Protein AF-A0A964UI53-F1 (afdb_monomer)

Structure (mmCIF, N/CA/C/O backbone):
data_AF-A0A964UI53-F1
#
_entry.id   AF-A0A964UI53-F1
#
loop_
_atom_site.group_PDB
_atom_site.id
_atom_site.type_symbol
_atom_site.label_atom_id
_atom_site.label_alt_id
_atom_site.label_comp_id
_atom_site.label_asym_id
_atom_site.label_entity_id
_atom_site.label_seq_id
_atom_site.pdbx_PDB_ins_code
_atom_site.Cartn_x
_atom_site.Cartn_y
_atom_site.Cartn_z
_atom_site.occupancy
_atom_site.B_iso_or_equiv
_atom_site.auth_seq_id
_atom_site.auth_comp_id
_atom_site.auth_asym_id
_atom_site.auth_atom_id
_atom_site.pdbx_PDB_model_num
ATOM 1 N N . MET A 1 1 ? 28.866 -54.232 -58.443 1.00 42.12 1 MET A N 1
ATOM 2 C CA . MET A 1 1 ? 29.766 -53.860 -57.328 1.00 42.12 1 MET A CA 1
ATOM 3 C C . MET A 1 1 ? 30.159 -52.407 -57.512 1.00 42.12 1 MET A C 1
ATOM 5 O O . MET A 1 1 ? 30.417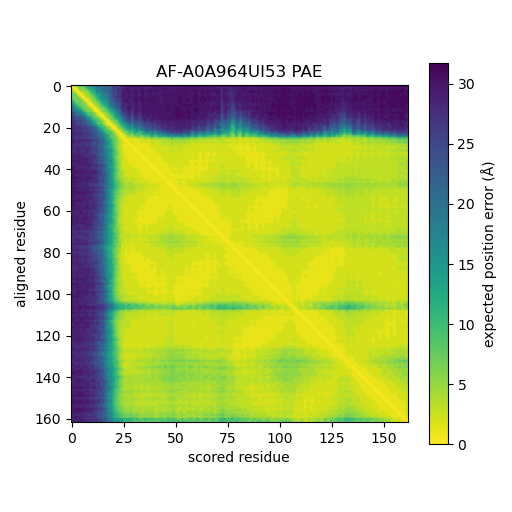 -52.044 -58.653 1.00 42.12 1 MET A O 1
ATOM 9 N N . THR A 1 2 ? 30.200 -51.656 -56.396 1.00 39.59 2 THR A N 1
ATOM 10 C CA . THR A 1 2 ? 30.636 -50.242 -56.247 1.00 39.59 2 THR A CA 1
ATOM 11 C C . THR A 1 2 ? 29.630 -49.225 -56.862 1.00 39.59 2 THR A C 1
ATOM 13 O O . THR A 1 2 ? 29.234 -49.399 -58.001 1.00 39.59 2 THR A O 1
ATOM 16 N N . ILE A 1 3 ? 29.048 -48.209 -56.190 1.00 43.75 3 ILE A N 1
ATOM 17 C CA . ILE A 1 3 ? 29.625 -47.111 -55.385 1.00 43.75 3 ILE A CA 1
ATOM 18 C C . ILE A 1 3 ? 28.505 -46.293 -54.667 1.00 43.75 3 ILE A C 1
ATOM 20 O O . ILE A 1 3 ? 27.478 -45.989 -55.259 1.00 43.75 3 ILE A O 1
ATOM 24 N N . PHE A 1 4 ? 28.797 -45.910 -53.415 1.00 37.06 4 PHE A N 1
ATOM 25 C CA . PHE A 1 4 ? 28.490 -44.664 -52.673 1.00 37.06 4 PHE A CA 1
ATOM 26 C C . PHE A 1 4 ? 27.110 -44.299 -52.078 1.00 37.06 4 PHE A C 1
ATOM 28 O O . PHE A 1 4 ? 26.151 -43.925 -52.742 1.00 37.06 4 PHE A O 1
ATOM 35 N N . ARG A 1 5 ? 27.157 -44.206 -50.737 1.00 46.94 5 ARG A N 1
ATOM 36 C CA . ARG A 1 5 ? 26.395 -43.317 -49.847 1.00 46.94 5 ARG A CA 1
ATOM 37 C C . ARG A 1 5 ? 26.517 -41.841 -50.257 1.00 46.94 5 ARG A C 1
ATOM 39 O O . ARG A 1 5 ? 27.638 -41.365 -50.399 1.00 46.94 5 ARG A O 1
ATOM 46 N N . VAL A 1 6 ? 25.409 -41.099 -50.202 1.00 42.56 6 VAL A N 1
ATOM 47 C CA . VAL A 1 6 ? 25.387 -39.715 -49.690 1.00 42.56 6 VAL A CA 1
ATOM 48 C C . VAL A 1 6 ? 24.134 -39.552 -48.825 1.00 42.56 6 VAL A C 1
ATOM 50 O O . VAL A 1 6 ? 23.021 -39.419 -49.323 1.00 42.56 6 VAL A O 1
ATOM 53 N N . LEU A 1 7 ? 24.331 -39.607 -47.506 1.00 45.19 7 LEU A N 1
ATOM 54 C CA . LEU A 1 7 ? 23.399 -39.070 -46.516 1.00 45.19 7 LEU A CA 1
ATOM 55 C C . LEU A 1 7 ? 23.511 -37.542 -46.578 1.00 45.19 7 LEU A C 1
ATOM 57 O O . LEU A 1 7 ? 24.527 -36.988 -46.165 1.00 45.19 7 LEU A O 1
ATOM 61 N N . LEU A 1 8 ? 22.482 -36.867 -47.084 1.00 41.59 8 LEU A N 1
ATOM 62 C CA . LEU A 1 8 ? 22.329 -35.420 -46.945 1.00 41.59 8 LEU A CA 1
ATOM 63 C C . LEU A 1 8 ? 21.514 -35.145 -45.678 1.00 41.59 8 LEU A C 1
ATOM 65 O O . LEU A 1 8 ? 20.286 -35.168 -45.674 1.00 41.59 8 LEU A O 1
ATOM 69 N N . LEU A 1 9 ? 22.242 -34.925 -44.582 1.00 45.53 9 LEU A N 1
ATOM 70 C CA . LEU A 1 9 ? 21.750 -34.250 -43.386 1.00 45.53 9 LEU A CA 1
ATOM 71 C C . LEU A 1 9 ? 21.381 -32.815 -43.776 1.00 45.53 9 LEU A C 1
ATOM 73 O O . LEU A 1 9 ? 22.253 -31.961 -43.922 1.00 45.53 9 LEU A O 1
ATOM 77 N N . VAL A 1 10 ? 20.089 -32.545 -43.948 1.00 47.28 10 VAL A N 1
ATOM 78 C CA . VAL A 1 10 ? 19.591 -31.169 -43.982 1.00 47.28 10 VAL A CA 1
ATOM 79 C C . VAL A 1 10 ? 19.568 -30.675 -42.540 1.00 47.28 10 VAL A C 1
ATOM 81 O O . VAL A 1 10 ? 18.640 -30.951 -41.781 1.00 47.28 10 VAL A O 1
ATOM 84 N N . ALA A 1 11 ? 20.627 -29.970 -42.148 1.00 48.34 11 ALA A N 1
ATOM 85 C CA . ALA A 1 11 ? 20.612 -29.117 -40.973 1.00 48.34 11 ALA A CA 1
ATOM 86 C C . ALA A 1 11 ? 19.642 -27.962 -41.255 1.00 48.34 11 ALA A C 1
ATOM 88 O O . ALA A 1 11 ? 19.997 -26.978 -41.903 1.00 48.34 11 ALA A O 1
ATOM 89 N N . ALA A 1 12 ? 18.391 -28.108 -40.819 1.00 53.09 12 ALA A N 1
ATOM 90 C CA . ALA A 1 12 ? 17.477 -26.981 -40.750 1.00 53.09 12 ALA A CA 1
ATOM 91 C C . ALA A 1 12 ? 18.049 -25.984 -39.729 1.00 53.09 12 ALA A C 1
ATOM 93 O O . ALA A 1 12 ? 18.328 -26.383 -38.592 1.00 53.09 12 ALA A O 1
ATOM 94 N N . PRO A 1 13 ? 18.260 -24.708 -40.093 1.00 46.75 13 PRO A N 1
ATOM 95 C CA . PRO A 1 13 ? 18.667 -23.720 -39.119 1.00 46.75 13 PRO A CA 1
ATOM 96 C C . PRO A 1 13 ? 17.509 -23.553 -38.136 1.00 46.75 13 PRO A C 1
ATOM 98 O O . PRO A 1 13 ? 16.426 -23.093 -38.498 1.00 46.75 1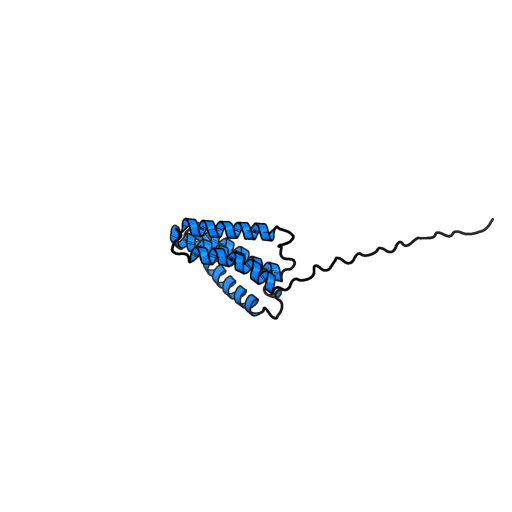3 PRO A O 1
ATOM 101 N N . LEU A 1 14 ? 17.744 -23.954 -36.886 1.00 46.09 14 LEU A N 1
ATOM 102 C CA . LEU A 1 14 ? 16.986 -23.482 -35.738 1.00 46.09 14 LEU A CA 1
ATOM 103 C C . LEU A 1 14 ? 17.102 -21.959 -35.750 1.00 46.09 14 LEU A C 1
ATOM 105 O O . LEU A 1 14 ? 18.073 -21.390 -35.252 1.00 46.09 14 LEU A O 1
ATOM 109 N N . ALA A 1 15 ? 16.122 -21.302 -36.364 1.00 47.12 15 ALA A N 1
ATOM 110 C CA . ALA A 1 15 ? 15.842 -19.906 -36.122 1.00 47.12 15 ALA A CA 1
ATOM 111 C C . ALA A 1 15 ? 15.463 -19.800 -34.640 1.00 47.12 15 ALA A C 1
ATOM 113 O O . ALA A 1 15 ? 14.299 -19.921 -34.255 1.00 47.12 15 ALA A O 1
ATOM 114 N N . LEU A 1 16 ? 16.487 -19.644 -33.798 1.00 46.44 16 LEU A N 1
ATOM 115 C CA . LEU A 1 16 ? 16.388 -19.085 -32.462 1.00 46.44 16 LEU A CA 1
ATOM 116 C C . LEU A 1 16 ? 15.762 -17.706 -32.639 1.00 46.44 16 LEU A C 1
ATOM 118 O O . LEU A 1 16 ? 16.446 -16.707 -32.846 1.00 46.44 16 LEU A O 1
ATOM 122 N N . SER A 1 17 ? 14.433 -17.691 -32.630 1.00 46.56 17 SER A N 1
ATOM 123 C CA . SER A 1 17 ? 13.638 -16.491 -32.453 1.00 46.56 17 SER A CA 1
ATOM 124 C C . SER A 1 17 ? 14.105 -15.925 -31.123 1.00 46.56 17 SER A C 1
ATOM 126 O O . SER A 1 17 ? 13.803 -16.489 -30.070 1.00 46.56 17 SER A O 1
ATOM 128 N N . GLN A 1 18 ? 14.957 -14.901 -31.173 1.00 45.34 18 GLN A N 1
ATOM 129 C CA . GLN A 1 18 ? 15.388 -14.198 -29.977 1.00 45.34 18 GLN A CA 1
ATOM 130 C C . GLN A 1 18 ? 14.117 -13.828 -29.208 1.00 45.34 18 GLN A C 1
ATOM 132 O O . GLN A 1 18 ? 13.178 -13.324 -29.837 1.00 45.34 18 GLN A O 1
ATOM 137 N N . PRO A 1 19 ? 14.029 -14.106 -27.894 1.00 46.59 19 PRO A N 1
ATOM 138 C CA . PRO A 1 19 ? 12.923 -13.582 -27.118 1.00 46.59 19 PRO A CA 1
ATOM 139 C C . PRO A 1 19 ? 12.929 -12.078 -27.364 1.00 46.59 19 PRO A C 1
ATOM 141 O O . PRO A 1 19 ? 13.961 -11.437 -27.159 1.00 46.59 19 PRO A O 1
ATOM 144 N N . ALA A 1 20 ? 11.819 -11.549 -27.890 1.00 43.88 20 ALA A N 1
ATOM 145 C CA . ALA A 1 20 ? 11.609 -10.116 -27.978 1.00 43.88 20 ALA A CA 1
ATOM 146 C C . ALA A 1 20 ? 11.958 -9.580 -26.594 1.00 43.88 20 ALA A C 1
ATOM 148 O O . ALA A 1 20 ? 11.281 -9.926 -25.621 1.00 43.88 20 ALA A O 1
ATOM 149 N N . SER A 1 21 ? 13.085 -8.873 -26.475 1.00 48.88 21 SER A N 1
ATOM 150 C CA . SER A 1 21 ? 13.466 -8.310 -25.192 1.00 48.88 21 SER A CA 1
ATOM 151 C C . SER A 1 21 ? 12.278 -7.453 -24.794 1.00 48.88 21 SER A C 1
ATOM 153 O O . SER A 1 21 ? 11.837 -6.600 -25.567 1.00 48.88 21 SER A O 1
ATOM 155 N N . ALA A 1 22 ? 11.650 -7.786 -23.666 1.00 55.72 22 ALA A N 1
ATOM 156 C CA . ALA A 1 22 ? 10.548 -7.000 -23.154 1.00 55.72 22 ALA A CA 1
ATOM 157 C C . ALA A 1 22 ? 11.100 -5.584 -23.017 1.00 55.72 22 ALA A C 1
ATOM 159 O O . ALA A 1 22 ? 11.940 -5.338 -22.154 1.00 55.72 22 ALA A O 1
ATOM 160 N N . GLN A 1 23 ? 10.727 -4.703 -23.947 1.00 55.53 23 GLN A N 1
ATOM 161 C CA . GLN A 1 23 ? 11.297 -3.372 -24.017 1.00 55.53 23 GLN A CA 1
ATOM 162 C C . GLN A 1 23 ? 11.029 -2.719 -22.666 1.00 55.53 23 GLN A C 1
ATOM 164 O O . GLN A 1 23 ? 9.866 -2.580 -22.257 1.00 55.53 23 GLN A O 1
ATOM 169 N N . GLU A 1 24 ? 12.111 -2.419 -21.944 1.00 62.81 24 GLU A N 1
ATOM 170 C CA . GLU A 1 24 ? 12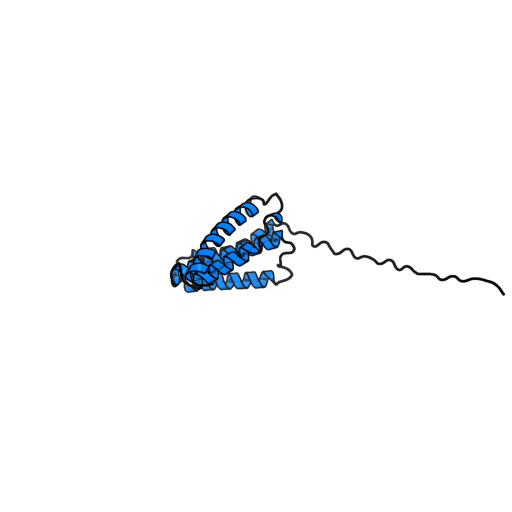.027 -1.767 -20.648 1.00 62.81 24 GLU A CA 1
ATOM 171 C C . GLU A 1 24 ? 11.267 -0.461 -20.848 1.00 62.81 24 GLU A C 1
ATOM 173 O O . GLU A 1 24 ? 11.635 0.372 -21.683 1.00 62.81 24 GLU A O 1
ATOM 178 N N . ARG A 1 25 ? 10.151 -0.303 -20.130 1.00 76.69 25 ARG A N 1
ATOM 179 C CA . ARG A 1 25 ? 9.433 0.967 -20.1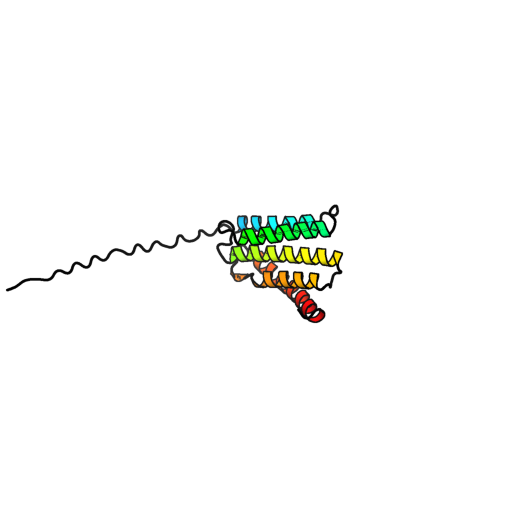47 1.00 76.69 25 ARG A CA 1
ATOM 180 C C . ARG A 1 25 ? 10.240 1.963 -19.340 1.00 76.69 25 ARG A C 1
ATOM 182 O O . ARG A 1 25 ? 10.886 1.609 -18.351 1.00 76.69 25 ARG A O 1
ATOM 189 N N . ASP A 1 26 ? 10.151 3.229 -19.727 1.00 86.31 26 ASP A N 1
ATOM 190 C CA . ASP A 1 26 ? 10.620 4.276 -18.838 1.00 86.31 26 ASP A CA 1
ATOM 191 C C . ASP A 1 26 ? 9.879 4.169 -17.496 1.00 86.31 26 ASP A C 1
ATOM 193 O O . ASP A 1 26 ? 8.655 4.006 -17.440 1.00 86.31 26 ASP A O 1
ATOM 197 N N . LEU A 1 27 ? 10.633 4.240 -16.399 1.00 89.62 27 LEU A N 1
A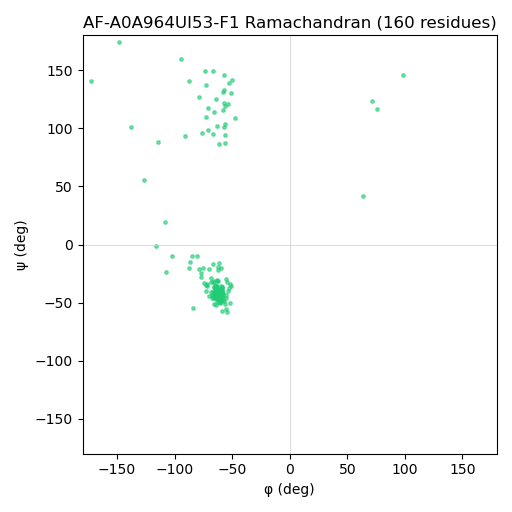TOM 198 C CA . LEU A 1 27 ? 10.071 4.066 -15.064 1.00 89.62 27 LEU A CA 1
ATOM 199 C C . LEU A 1 27 ? 9.190 5.266 -14.677 1.00 89.62 27 LEU A C 1
ATOM 201 O O . LEU A 1 27 ? 8.318 5.119 -13.828 1.00 89.62 27 LEU A O 1
ATOM 205 N N . GLY A 1 28 ? 9.361 6.434 -15.312 1.00 91.75 28 GLY A N 1
ATOM 206 C CA . GLY A 1 28 ? 8.546 7.632 -15.084 1.00 91.75 28 GLY A CA 1
ATOM 207 C C . GLY A 1 28 ? 7.038 7.386 -15.256 1.00 91.75 28 GLY A C 1
ATOM 208 O O . GLY A 1 28 ? 6.287 7.570 -14.295 1.00 91.75 28 GLY A O 1
ATOM 209 N N . PRO A 1 29 ? 6.566 6.921 -16.427 1.00 93.56 29 PRO A N 1
ATOM 210 C CA . PRO A 1 29 ? 5.176 6.510 -16.633 1.00 93.56 29 PRO A CA 1
ATOM 211 C C . PRO A 1 29 ? 4.665 5.470 -15.626 1.00 93.56 29 PRO A C 1
ATOM 213 O O . PRO A 1 29 ? 3.538 5.590 -15.145 1.00 93.56 29 PRO A O 1
ATOM 216 N N . VAL A 1 30 ? 5.493 4.485 -15.264 1.00 93.75 30 VAL A N 1
ATOM 217 C CA . VAL A 1 30 ? 5.131 3.438 -14.292 1.00 93.75 30 VAL A CA 1
ATOM 218 C C . VAL A 1 30 ? 4.953 4.027 -12.890 1.00 93.75 30 VAL A C 1
ATOM 220 O O . VAL A 1 30 ? 3.957 3.751 -12.219 1.00 93.75 30 VAL A O 1
ATOM 223 N N . ILE A 1 31 ? 5.873 4.899 -12.466 1.00 94.44 31 ILE A N 1
ATOM 224 C CA . ILE A 1 31 ? 5.774 5.673 -11.222 1.00 94.44 31 ILE A CA 1
ATOM 225 C C . ILE A 1 31 ? 4.493 6.494 -11.219 1.00 94.44 31 ILE A C 1
ATOM 227 O O . ILE A 1 31 ? 3.750 6.440 -10.239 1.00 94.44 31 ILE A O 1
ATOM 231 N N . ASN A 1 32 ? 4.207 7.217 -12.300 1.00 95.88 32 ASN A N 1
ATOM 232 C CA . ASN A 1 32 ? 3.018 8.055 -12.396 1.00 95.88 32 ASN A CA 1
ATOM 233 C C . ASN A 1 32 ? 1.731 7.236 -12.285 1.00 95.88 32 ASN A C 1
ATOM 235 O O . ASN A 1 32 ? 0.841 7.622 -11.531 1.00 95.88 32 ASN A O 1
ATOM 239 N N . PHE A 1 33 ? 1.634 6.104 -12.983 1.00 96.00 33 PHE A N 1
ATOM 240 C CA . PHE A 1 33 ? 0.452 5.244 -12.938 1.00 96.00 33 PHE A CA 1
ATOM 241 C C . PHE A 1 33 ? 0.155 4.751 -11.515 1.00 96.00 33 PHE A C 1
ATOM 243 O O . PHE A 1 33 ? -0.911 5.038 -10.969 1.00 96.00 33 PHE A O 1
ATOM 250 N N . TRP A 1 34 ? 1.116 4.081 -10.872 1.00 97.00 34 TRP A N 1
ATOM 251 C CA . TRP A 1 34 ? 0.903 3.523 -9.533 1.00 97.00 34 TRP A CA 1
ATOM 252 C C . TRP A 1 34 ? 0.761 4.599 -8.454 1.00 97.00 34 TRP A C 1
ATOM 254 O O . TRP A 1 34 ? 0.027 4.410 -7.486 1.00 97.00 34 TRP A O 1
ATOM 264 N N . THR A 1 35 ? 1.448 5.736 -8.609 1.00 96.12 35 THR A N 1
ATOM 265 C CA . THR A 1 35 ? 1.315 6.860 -7.672 1.00 96.12 35 THR A CA 1
ATOM 266 C C . THR A 1 35 ? -0.073 7.477 -7.762 1.00 96.12 35 THR A C 1
ATOM 268 O O . THR A 1 35 ? -0.673 7.695 -6.719 1.00 96.12 35 THR A O 1
ATOM 271 N N . LYS A 1 36 ? -0.621 7.691 -8.967 1.00 97.12 36 LYS A N 1
ATOM 272 C CA . LYS A 1 36 ? -1.987 8.214 -9.130 1.00 97.12 36 LYS A CA 1
ATOM 273 C C . LYS A 1 36 ? -3.026 7.329 -8.447 1.00 97.12 36 LYS A C 1
ATOM 275 O O . LYS A 1 36 ? -3.897 7.853 -7.770 1.00 97.12 36 LYS A O 1
ATOM 280 N N . LEU A 1 37 ? -2.904 6.005 -8.564 1.00 97.06 37 LEU A N 1
ATOM 281 C CA . LEU A 1 37 ? -3.807 5.089 -7.861 1.00 97.06 37 LEU A CA 1
ATOM 282 C C . LEU A 1 37 ? -3.711 5.244 -6.339 1.00 97.06 37 LEU A C 1
ATOM 284 O O . LEU A 1 37 ? -4.734 5.393 -5.683 1.00 97.06 37 LEU A O 1
ATOM 288 N N . ALA A 1 38 ? -2.501 5.269 -5.774 1.00 96.88 38 ALA A N 1
ATOM 289 C CA . ALA A 1 38 ? -2.332 5.467 -4.333 1.00 96.88 38 ALA A CA 1
ATOM 290 C C . ALA A 1 38 ? -2.828 6.845 -3.857 1.00 96.88 38 ALA A C 1
ATOM 292 O O . ALA A 1 38 ? -3.392 6.937 -2.768 1.00 96.88 38 ALA A O 1
ATOM 293 N N . VAL A 1 39 ? -2.656 7.891 -4.674 1.00 97.38 39 VAL A N 1
ATOM 294 C CA . VAL A 1 39 ? -3.133 9.252 -4.384 1.00 97.38 39 VAL A CA 1
ATOM 295 C C . VAL A 1 39 ? -4.647 9.294 -4.205 1.00 97.38 39 VAL A C 1
ATOM 297 O O . VAL A 1 39 ? -5.089 9.963 -3.287 1.00 97.38 39 VAL A O 1
ATOM 300 N N . LEU A 1 40 ? -5.432 8.503 -4.943 1.00 97.75 40 LEU A N 1
ATOM 301 C CA . LEU A 1 40 ? -6.887 8.443 -4.733 1.00 97.75 40 LEU A CA 1
ATOM 302 C C . LEU A 1 40 ? -7.268 8.017 -3.303 1.00 97.75 40 LEU A C 1
ATOM 304 O O . LEU A 1 40 ? -8.228 8.529 -2.738 1.00 97.75 40 LEU A O 1
ATOM 308 N N . CYS A 1 41 ? -6.513 7.096 -2.693 1.00 98.06 41 CYS A N 1
ATOM 309 C CA . CYS A 1 41 ? -6.732 6.704 -1.296 1.00 98.06 41 CYS A CA 1
ATOM 310 C C . CYS A 1 41 ? -6.234 7.779 -0.310 1.00 98.06 41 CYS A C 1
ATOM 312 O O . CYS A 1 41 ? -6.848 7.970 0.737 1.00 98.06 41 CYS A O 1
ATOM 314 N N . ILE A 1 42 ? -5.158 8.506 -0.642 1.00 95.75 42 ILE A N 1
ATOM 315 C CA . ILE A 1 42 ? -4.676 9.652 0.154 1.00 95.75 42 ILE A CA 1
ATOM 316 C C . ILE A 1 42 ? -5.728 10.765 0.159 1.00 95.75 42 ILE A C 1
ATOM 318 O O . ILE A 1 42 ? -6.151 11.201 1.223 1.00 95.75 42 ILE A O 1
ATOM 322 N N . GLU A 1 43 ? -6.197 11.166 -1.021 1.00 97.88 43 GLU A N 1
ATOM 323 C CA . GLU A 1 43 ? -7.223 12.196 -1.192 1.00 97.88 43 GLU A CA 1
ATOM 324 C C . GLU A 1 43 ? -8.513 11.807 -0.467 1.00 97.88 43 GLU A C 1
ATOM 326 O O . GLU A 1 43 ? -9.055 12.612 0.281 1.00 97.88 43 GLU A O 1
ATOM 331 N N . ALA A 1 44 ? -8.956 10.550 -0.586 1.00 97.12 44 ALA A N 1
ATOM 332 C CA . ALA A 1 44 ? -10.118 10.071 0.157 1.00 97.12 44 ALA A CA 1
ATOM 333 C C . ALA A 1 44 ? -9.912 10.119 1.680 1.00 97.12 44 ALA A C 1
ATOM 335 O O . ALA A 1 44 ? -10.847 10.430 2.408 1.00 97.12 44 ALA A O 1
ATOM 336 N N . ASN A 1 45 ? -8.714 9.814 2.191 1.00 97.19 45 ASN A N 1
ATOM 337 C CA . ASN A 1 45 ? -8.414 9.910 3.624 1.00 97.19 45 ASN A CA 1
ATOM 338 C C . ASN A 1 45 ? -8.461 11.356 4.143 1.00 97.19 45 ASN A C 1
ATOM 340 O O . ASN A 1 45 ? -8.892 11.578 5.283 1.00 97.19 45 ASN A O 1
ATOM 344 N N . ASP A 1 46 ? -8.016 12.301 3.320 1.00 97.31 46 ASP A N 1
ATOM 345 C CA . ASP A 1 46 ? -7.904 13.720 3.659 1.00 97.31 46 ASP A CA 1
ATOM 346 C C . ASP A 1 46 ? -9.211 14.493 3.410 1.00 97.31 46 ASP A C 1
ATOM 348 O O . ASP A 1 46 ? -9.389 15.582 3.951 1.00 97.31 46 ASP A O 1
ATOM 352 N N . ASP A 1 47 ? -10.158 13.922 2.658 1.00 97.19 47 ASP A N 1
ATOM 353 C CA . ASP A 1 47 ? -11.480 14.506 2.438 1.00 97.19 47 ASP A CA 1
ATOM 354 C C . ASP A 1 47 ? -12.340 14.436 3.709 1.00 97.19 47 ASP A C 1
ATOM 356 O O . ASP A 1 47 ? -12.961 13.421 4.041 1.00 97.19 47 ASP A O 1
ATOM 360 N N . GLU A 1 48 ? -12.378 15.551 4.439 1.00 95.56 48 GLU A N 1
ATOM 361 C CA . GLU A 1 48 ? -13.136 15.669 5.680 1.00 95.56 48 GLU A CA 1
ATOM 362 C C . GLU A 1 48 ? -14.657 15.586 5.501 1.00 95.56 48 GLU A C 1
ATOM 364 O O . GLU A 1 48 ? -15.356 15.297 6.473 1.00 95.56 48 GLU A O 1
ATOM 369 N N . SER A 1 49 ? -15.165 15.762 4.276 1.00 97.81 49 SER A N 1
ATOM 370 C CA . SER A 1 49 ? -16.597 15.661 3.982 1.00 97.81 49 SER A CA 1
ATOM 371 C C . SER A 1 49 ? -17.112 14.218 3.958 1.00 97.81 49 SER A C 1
ATOM 373 O O . SER A 1 49 ? -18.307 13.994 4.148 1.00 97.81 49 SER A O 1
ATOM 375 N N . LEU A 1 50 ? -16.222 13.235 3.784 1.00 97.69 50 LEU A N 1
ATOM 376 C CA . LEU A 1 50 ? -16.560 11.812 3.781 1.00 97.69 50 LEU A CA 1
ATOM 377 C C . LEU A 1 50 ? -16.538 11.226 5.195 1.00 97.69 50 LEU A C 1
ATOM 379 O O . LEU A 1 50 ? -15.615 11.483 5.979 1.00 97.69 50 LEU A O 1
ATOM 383 N N . ALA A 1 51 ? -17.482 10.339 5.511 1.00 98.25 51 ALA A N 1
ATOM 384 C CA . ALA A 1 51 ? -17.410 9.544 6.733 1.00 98.25 51 ALA A CA 1
ATOM 385 C C . ALA A 1 51 ? -16.224 8.563 6.674 1.00 98.25 51 ALA A C 1
ATOM 387 O O . ALA A 1 51 ? -15.882 8.046 5.612 1.00 98.25 51 ALA A O 1
ATOM 388 N N . LEU A 1 52 ? -15.613 8.227 7.820 1.00 98.00 52 LEU A N 1
ATOM 389 C CA . LEU A 1 52 ? -14.439 7.333 7.871 1.00 98.00 52 LEU A CA 1
ATOM 390 C C . LEU A 1 52 ? -14.662 5.989 7.148 1.00 98.00 52 LEU A C 1
ATOM 392 O O . LEU A 1 52 ? -13.756 5.491 6.483 1.00 98.00 52 LEU A O 1
ATOM 396 N N . ALA A 1 53 ? -15.868 5.420 7.238 1.00 97.75 53 ALA A N 1
ATOM 397 C CA . ALA A 1 53 ? -16.224 4.184 6.539 1.00 97.75 53 ALA A CA 1
ATOM 398 C C . ALA A 1 53 ? -16.220 4.340 5.004 1.00 97.75 53 ALA A C 1
ATOM 400 O O . ALA A 1 53 ? -15.833 3.415 4.291 1.00 97.75 53 ALA A O 1
ATOM 401 N N . GLU A 1 54 ? -16.606 5.507 4.488 1.00 98.44 54 GLU A N 1
ATOM 402 C CA . GLU A 1 54 ? -16.586 5.812 3.053 1.00 98.44 54 GLU A CA 1
ATOM 403 C C . GLU A 1 54 ? -15.154 6.017 2.556 1.00 98.44 54 GLU A C 1
ATOM 405 O O . GLU A 1 54 ? -14.789 5.484 1.507 1.00 98.44 54 GLU A O 1
ATOM 410 N N . ARG A 1 55 ? -14.311 6.688 3.353 1.00 98.44 55 ARG A N 1
ATOM 411 C CA . ARG A 1 55 ? -12.868 6.813 3.076 1.00 98.44 55 ARG A CA 1
ATOM 412 C C . ARG A 1 55 ? -12.201 5.441 3.007 1.00 98.44 55 ARG A C 1
ATOM 414 O O . ARG A 1 55 ? -11.449 5.159 2.076 1.00 98.44 55 ARG A O 1
ATOM 421 N N . LEU A 1 56 ? -12.518 4.559 3.962 1.00 98.31 56 LEU A N 1
ATOM 422 C CA . LEU A 1 56 ? -12.007 3.188 3.974 1.00 98.31 56 LEU A CA 1
ATOM 423 C C . LEU A 1 56 ? -12.448 2.423 2.720 1.00 98.31 56 LEU A C 1
ATOM 425 O O . LEU A 1 56 ? -11.608 1.830 2.048 1.00 98.31 56 LEU A O 1
ATOM 429 N N . LYS A 1 57 ? -13.734 2.511 2.356 1.00 98.38 57 LYS A N 1
ATOM 430 C CA . LYS A 1 57 ? -14.277 1.885 1.143 1.00 98.38 57 LYS A CA 1
ATOM 431 C C . LYS A 1 57 ? -13.582 2.383 -0.128 1.00 98.38 57 LYS A C 1
ATOM 433 O O . LYS A 1 57 ? -13.294 1.580 -1.013 1.00 98.38 57 LYS A O 1
ATOM 438 N N . ALA A 1 58 ? -13.280 3.677 -0.227 1.00 98.06 58 ALA A N 1
ATOM 439 C CA . ALA A 1 58 ? -12.526 4.225 -1.354 1.00 98.06 58 ALA A CA 1
ATOM 440 C C . ALA A 1 58 ? -11.113 3.619 -1.436 1.00 98.06 58 ALA A C 1
ATOM 442 O O . ALA A 1 58 ? -10.683 3.180 -2.503 1.00 98.06 58 ALA A O 1
ATOM 443 N N . CYS A 1 59 ? -10.414 3.513 -0.304 1.00 98.44 59 CYS A N 1
ATOM 444 C CA . CYS A 1 59 ? -9.112 2.854 -0.243 1.00 98.44 59 CYS A CA 1
ATOM 445 C C . CYS A 1 59 ? -9.174 1.350 -0.564 1.00 98.44 59 CYS A C 1
ATOM 447 O O . CYS A 1 59 ? -8.257 0.838 -1.208 1.00 98.44 59 CYS A O 1
ATOM 449 N N . ASP A 1 60 ? -10.239 0.647 -0.167 1.00 98.25 60 ASP A N 1
ATOM 450 C CA . ASP A 1 60 ? -10.464 -0.757 -0.537 1.00 98.25 60 ASP A CA 1
ATOM 451 C C . ASP A 1 60 ? -10.640 -0.903 -2.058 1.00 98.25 60 ASP A C 1
ATOM 453 O O . ASP A 1 60 ? -9.987 -1.736 -2.684 1.00 98.25 60 ASP A O 1
ATOM 457 N N . MET A 1 61 ? -11.425 -0.022 -2.690 1.00 98.44 61 MET A N 1
ATOM 458 C CA . MET A 1 61 ? -11.582 -0.004 -4.151 1.00 98.44 61 MET A CA 1
ATOM 459 C C . MET A 1 61 ? -10.259 0.264 -4.881 1.00 98.44 61 MET A C 1
ATOM 461 O O . MET A 1 61 ? -9.998 -0.332 -5.930 1.00 98.44 61 MET A O 1
ATOM 465 N N . VAL A 1 62 ? -9.414 1.147 -4.337 1.00 98.31 62 VAL A N 1
ATOM 466 C CA . VAL A 1 62 ? -8.066 1.405 -4.863 1.00 98.31 62 VAL A CA 1
ATOM 467 C C . VAL A 1 62 ? -7.184 0.165 -4.728 1.00 98.31 62 VAL A C 1
ATOM 469 O O . VAL A 1 62 ? -6.512 -0.197 -5.693 1.00 98.31 62 VAL A O 1
ATOM 472 N N . ALA A 1 63 ? -7.189 -0.498 -3.569 1.00 97.69 63 ALA A N 1
ATOM 473 C CA . ALA A 1 63 ? -6.426 -1.723 -3.341 1.00 97.69 63 ALA A CA 1
ATOM 474 C C . ALA A 1 63 ? -6.814 -2.825 -4.344 1.00 97.69 63 ALA A C 1
ATOM 476 O O . ALA A 1 63 ? -5.938 -3.377 -5.012 1.00 97.69 63 ALA A O 1
ATOM 477 N N . ASP A 1 64 ? -8.113 -3.056 -4.537 1.00 98.19 64 ASP A N 1
ATOM 478 C CA . ASP A 1 64 ? -8.631 -4.019 -5.513 1.00 98.19 64 ASP A CA 1
ATOM 479 C C . ASP A 1 64 ? -8.246 -3.650 -6.950 1.00 98.19 64 ASP A C 1
ATOM 481 O O . ASP A 1 64 ? -7.853 -4.504 -7.749 1.00 98.19 64 ASP A O 1
ATOM 485 N N . LEU A 1 65 ? -8.346 -2.367 -7.314 1.00 98.00 65 LEU A N 1
ATOM 486 C CA . LEU A 1 65 ? -7.940 -1.894 -8.635 1.00 98.00 65 LEU A CA 1
ATOM 487 C C . LEU A 1 65 ? -6.437 -2.083 -8.864 1.00 98.00 65 LEU A C 1
ATOM 489 O O . LEU A 1 65 ? -6.037 -2.457 -9.969 1.00 98.00 65 LEU A O 1
ATOM 493 N N . MET A 1 66 ? -5.613 -1.845 -7.843 1.00 98.25 66 MET A N 1
ATOM 494 C CA . MET A 1 66 ? -4.177 -2.088 -7.908 1.00 98.25 66 MET A CA 1
ATOM 495 C C . MET A 1 66 ? -3.877 -3.572 -8.120 1.00 98.25 66 MET A C 1
ATOM 497 O O . MET A 1 66 ? -3.103 -3.899 -9.018 1.00 98.25 66 MET A O 1
ATOM 501 N N . ASP A 1 67 ? -4.518 -4.456 -7.357 1.00 97.56 67 ASP A N 1
ATOM 502 C CA . ASP A 1 67 ? -4.289 -5.900 -7.438 1.00 97.56 67 ASP A CA 1
ATOM 503 C C . ASP A 1 67 ? -4.750 -6.462 -8.797 1.00 97.56 67 ASP A C 1
ATOM 505 O O . ASP A 1 67 ? -4.008 -7.200 -9.450 1.00 97.56 67 ASP A O 1
ATOM 509 N N . ARG A 1 68 ? -5.909 -6.022 -9.312 1.00 97.81 68 ARG A N 1
ATOM 510 C CA . ARG A 1 68 ? -6.356 -6.368 -10.676 1.00 97.81 68 ARG A CA 1
ATOM 511 C C . ARG A 1 68 ? -5.425 -5.823 -11.757 1.00 97.81 68 ARG A C 1
ATOM 513 O O . ARG A 1 68 ? -5.134 -6.528 -12.715 1.00 97.81 68 ARG A O 1
ATOM 520 N N . SER A 1 69 ? -4.944 -4.588 -11.612 1.00 97.00 69 SER A N 1
ATOM 521 C CA . SER A 1 69 ? -4.009 -3.989 -12.577 1.00 97.00 69 SER A CA 1
ATOM 522 C C . SER A 1 69 ? -2.642 -4.666 -12.547 1.00 97.00 69 SER A C 1
ATOM 524 O O . SER A 1 69 ? -1.953 -4.690 -13.556 1.00 97.00 69 SER A O 1
ATOM 526 N N . PHE A 1 70 ? -2.229 -5.215 -11.407 1.00 96.12 70 PHE A N 1
ATOM 527 C CA . PHE A 1 70 ? -0.994 -5.986 -11.316 1.00 96.12 70 PHE A CA 1
ATOM 528 C C . PHE A 1 70 ? -1.122 -7.349 -12.009 1.00 96.12 70 PHE A C 1
ATOM 530 O O . PHE A 1 70 ? -0.148 -7.831 -12.578 1.00 96.12 70 PHE A O 1
ATOM 537 N N . ALA A 1 71 ? -2.311 -7.958 -11.968 1.00 95.56 71 ALA A N 1
ATOM 538 C CA . ALA A 1 71 ? -2.603 -9.224 -12.641 1.00 95.56 71 ALA A CA 1
ATOM 539 C C . ALA A 1 71 ? -2.861 -9.079 -14.155 1.00 95.56 71 ALA A C 1
ATOM 541 O O . ALA A 1 71 ? -2.737 -10.055 -14.891 1.00 95.56 71 ALA A O 1
ATOM 542 N N . ASP A 1 72 ? -3.224 -7.882 -14.616 1.00 95.75 72 ASP A N 1
ATOM 543 C CA . ASP A 1 72 ? -3.446 -7.555 -16.027 1.00 95.75 72 ASP A CA 1
ATOM 544 C C . ASP A 1 72 ? -2.106 -7.534 -16.796 1.00 95.75 72 ASP A C 1
ATOM 546 O O . ASP A 1 72 ? -1.266 -6.682 -16.493 1.00 95.75 72 ASP A O 1
ATOM 550 N N . PRO A 1 73 ? -1.886 -8.411 -17.798 1.00 92.31 73 PRO A N 1
ATOM 551 C CA . PRO A 1 73 ? -0.618 -8.502 -18.528 1.00 92.31 73 PRO A CA 1
ATOM 552 C C . PRO A 1 73 ? -0.137 -7.187 -19.161 1.00 92.31 73 PRO A C 1
ATOM 554 O O . PRO A 1 73 ? 1.072 -6.968 -19.265 1.00 92.31 73 PRO A O 1
ATOM 557 N N . ASP A 1 74 ? -1.049 -6.289 -19.541 1.00 90.38 74 ASP A N 1
ATOM 558 C CA . ASP A 1 74 ? -0.690 -5.018 -20.183 1.00 90.38 74 ASP A CA 1
ATOM 559 C C . ASP A 1 74 ? -0.156 -3.983 -19.176 1.00 90.38 74 ASP A C 1
ATOM 561 O O . ASP A 1 74 ? 0.615 -3.073 -19.515 1.00 90.38 74 ASP A O 1
ATOM 565 N N . LYS A 1 75 ? -0.547 -4.127 -17.907 1.00 90.56 75 LYS A N 1
ATOM 566 C CA . LYS A 1 75 ? -0.214 -3.206 -16.809 1.00 90.56 75 LYS A CA 1
ATOM 567 C C . LYS A 1 75 ? 0.800 -3.793 -15.834 1.00 90.56 75 LYS A C 1
ATOM 569 O O . LYS A 1 75 ? 1.514 -3.020 -15.187 1.00 90.56 75 LYS A O 1
ATOM 574 N N . ALA A 1 76 ? 0.890 -5.118 -15.763 1.00 92.00 76 ALA A N 1
ATOM 575 C CA . ALA A 1 76 ? 1.783 -5.856 -14.892 1.00 92.00 76 ALA A CA 1
ATOM 576 C C . ALA A 1 76 ? 3.226 -5.332 -15.003 1.00 92.00 76 ALA A C 1
ATOM 578 O O . ALA A 1 76 ? 3.684 -4.964 -16.096 1.00 92.00 76 ALA A O 1
ATOM 579 N N . PRO A 1 77 ? 3.965 -5.270 -13.883 1.00 93.75 77 PRO A N 1
ATOM 580 C CA . PRO A 1 77 ? 5.378 -4.944 -13.920 1.00 93.75 77 PRO A CA 1
ATOM 581 C C . PRO A 1 77 ? 6.172 -5.914 -14.792 1.00 93.75 77 PRO A C 1
ATOM 583 O O . PRO A 1 77 ? 6.069 -7.129 -14.640 1.00 93.75 77 PRO A O 1
ATOM 586 N N . ARG A 1 78 ? 7.005 -5.370 -15.676 1.00 93.94 78 ARG A N 1
ATOM 587 C CA . ARG A 1 78 ? 7.838 -6.147 -16.609 1.00 93.94 78 ARG A CA 1
ATOM 588 C C . ARG A 1 78 ? 9.187 -6.544 -16.020 1.00 93.94 78 ARG A C 1
ATOM 590 O O . ARG A 1 78 ? 9.835 -7.459 -16.515 1.00 93.94 78 ARG A O 1
ATOM 597 N N . ASN A 1 79 ? 9.626 -5.842 -14.979 1.00 93.81 79 ASN A N 1
ATOM 598 C CA . ASN A 1 79 ? 10.884 -6.088 -14.288 1.00 93.81 79 ASN A CA 1
ATOM 599 C C . ASN A 1 79 ? 10.769 -5.732 -12.796 1.00 93.81 79 ASN A C 1
ATOM 601 O O . ASN A 1 79 ? 9.759 -5.197 -12.326 1.00 93.81 79 ASN A O 1
ATOM 605 N N . GLN A 1 80 ? 11.828 -6.023 -12.040 1.00 95.81 80 GLN A N 1
ATOM 606 C CA . GLN A 1 80 ? 11.850 -5.796 -10.597 1.00 95.81 80 GLN A CA 1
ATOM 607 C C . GLN A 1 80 ? 11.782 -4.304 -10.223 1.00 95.81 80 GLN A C 1
ATOM 609 O O . GLN A 1 80 ? 11.190 -3.976 -9.197 1.00 95.81 80 GLN A O 1
ATOM 614 N N . ALA A 1 81 ? 12.321 -3.392 -11.042 1.00 94.12 81 ALA A N 1
ATOM 615 C CA . ALA A 1 81 ? 12.237 -1.952 -10.784 1.00 94.12 81 ALA A CA 1
ATOM 616 C C . ALA A 1 81 ? 10.784 -1.455 -10.839 1.00 94.12 81 ALA A C 1
ATOM 618 O O . ALA A 1 81 ? 10.329 -0.751 -9.939 1.00 94.12 81 ALA A O 1
ATOM 619 N N . GLU A 1 82 ? 10.029 -1.872 -11.858 1.00 95.69 82 GLU A N 1
ATOM 620 C CA . GLU A 1 82 ? 8.597 -1.589 -11.960 1.00 95.69 82 GLU A CA 1
ATOM 621 C C . GLU A 1 82 ? 7.813 -2.241 -10.806 1.00 95.69 82 GLU A C 1
ATOM 623 O O . GLU A 1 82 ? 6.917 -1.621 -10.227 1.00 95.69 82 GLU A O 1
ATOM 628 N N . ALA A 1 83 ? 8.178 -3.470 -10.420 1.00 96.69 83 ALA A N 1
ATOM 629 C CA . ALA A 1 83 ? 7.532 -4.174 -9.315 1.00 96.69 83 ALA A CA 1
ATOM 630 C C . ALA A 1 83 ? 7.773 -3.468 -7.974 1.00 96.69 83 ALA A C 1
ATOM 632 O O . ALA A 1 83 ? 6.859 -3.374 -7.155 1.00 96.69 83 ALA A O 1
ATOM 633 N N . ASN A 1 84 ? 8.967 -2.910 -7.757 1.00 96.31 84 ASN A N 1
ATOM 634 C CA . ASN A 1 84 ? 9.269 -2.120 -6.567 1.00 96.31 84 ASN A CA 1
ATOM 635 C C . ASN A 1 84 ? 8.340 -0.905 -6.437 1.00 96.31 84 ASN A C 1
ATOM 637 O O . ASN A 1 84 ? 7.865 -0.609 -5.337 1.00 96.31 84 ASN A O 1
ATOM 641 N N . VAL A 1 85 ? 8.055 -0.218 -7.550 1.00 95.50 85 VAL A N 1
ATOM 642 C CA . VAL A 1 85 ? 7.129 0.922 -7.574 1.00 95.50 85 VAL A CA 1
ATOM 643 C C . VAL A 1 85 ? 5.734 0.471 -7.146 1.00 95.50 85 VAL A C 1
ATOM 645 O O . VAL A 1 85 ? 5.151 1.080 -6.247 1.00 95.50 85 VAL A O 1
ATOM 648 N N . PHE A 1 86 ? 5.222 -0.617 -7.731 1.00 97.25 86 PHE A N 1
ATOM 649 C CA . PHE A 1 86 ? 3.933 -1.187 -7.339 1.00 97.25 86 PHE A CA 1
ATOM 650 C C . PHE A 1 86 ? 3.884 -1.507 -5.839 1.00 97.25 86 PHE A C 1
ATOM 652 O O . PHE A 1 86 ? 3.020 -0.992 -5.130 1.00 97.25 86 PHE A O 1
ATOM 659 N N . TRP A 1 87 ? 4.830 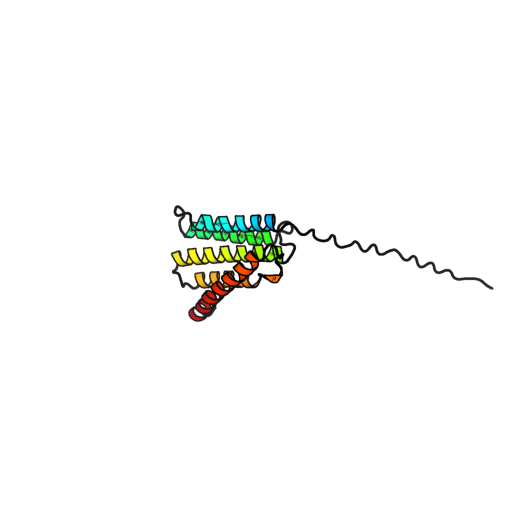-2.306 -5.334 1.00 97.69 87 TRP A N 1
ATOM 660 C CA . TRP A 1 87 ? 4.828 -2.756 -3.938 1.00 97.69 87 TRP A CA 1
ATOM 661 C C . TRP A 1 87 ? 4.978 -1.601 -2.950 1.00 97.69 87 TRP A C 1
ATOM 663 O O . TRP A 1 87 ? 4.321 -1.586 -1.907 1.00 97.69 87 TRP A O 1
ATOM 673 N N . SER A 1 88 ? 5.763 -0.581 -3.301 1.00 96.06 88 SER A N 1
ATOM 674 C CA . SER A 1 88 ? 5.852 0.646 -2.515 1.00 96.06 88 SER A CA 1
ATOM 675 C C . SER A 1 88 ? 4.518 1.382 -2.421 1.00 96.06 88 SER A C 1
ATOM 677 O O . SER A 1 88 ? 4.149 1.838 -1.337 1.00 96.06 88 SER A O 1
ATOM 679 N N . ARG A 1 89 ? 3.798 1.527 -3.536 1.00 97.00 89 ARG A N 1
ATOM 680 C CA . ARG A 1 89 ? 2.502 2.218 -3.550 1.00 97.00 89 ARG A CA 1
ATOM 681 C C . ARG A 1 89 ? 1.416 1.388 -2.879 1.00 97.00 89 ARG A C 1
ATOM 683 O O . ARG A 1 89 ? 0.626 1.937 -2.119 1.00 97.00 89 ARG A O 1
ATOM 690 N N . ARG A 1 90 ? 1.454 0.064 -3.035 1.00 97.81 90 ARG A N 1
ATOM 691 C CA . ARG A 1 90 ? 0.555 -0.863 -2.339 1.00 97.81 90 ARG A CA 1
ATOM 692 C C . ARG A 1 90 ? 0.740 -0.799 -0.822 1.00 97.81 90 ARG A C 1
ATOM 694 O O . ARG A 1 90 ? -0.242 -0.775 -0.086 1.00 97.81 90 ARG A O 1
ATOM 701 N N . SER A 1 91 ? 1.989 -0.699 -0.363 1.00 97.44 91 SER A N 1
ATOM 702 C CA . SER A 1 91 ? 2.323 -0.432 1.040 1.00 97.44 91 SER A CA 1
ATOM 703 C C . SER A 1 91 ? 1.709 0.881 1.537 1.00 97.44 91 SER A C 1
ATOM 705 O O . SER A 1 91 ? 1.164 0.917 2.636 1.00 97.44 91 SER A O 1
ATOM 707 N N . ALA A 1 92 ? 1.791 1.964 0.758 1.00 96.25 92 ALA A N 1
ATOM 708 C CA . ALA A 1 92 ? 1.207 3.248 1.152 1.00 96.25 92 ALA A CA 1
ATOM 709 C C . ALA A 1 92 ? -0.317 3.147 1.345 1.00 96.25 92 ALA A C 1
ATOM 711 O O . ALA A 1 92 ? -0.826 3.606 2.363 1.00 96.25 92 ALA A O 1
ATOM 712 N N . VAL A 1 93 ? -1.024 2.462 0.436 1.00 98.38 93 VAL A N 1
ATOM 713 C CA . VAL A 1 93 ? -2.473 2.212 0.560 1.00 98.38 93 VAL A CA 1
ATOM 714 C C . VAL A 1 93 ? -2.803 1.441 1.844 1.00 98.38 93 VAL A C 1
ATOM 716 O O . VAL A 1 93 ? -3.704 1.842 2.574 1.00 98.38 93 VAL A O 1
ATOM 719 N N . HIS A 1 94 ? -2.048 0.388 2.180 1.00 97.88 94 HIS A N 1
ATOM 720 C CA . HIS A 1 94 ? -2.223 -0.328 3.454 1.00 97.88 94 HIS A CA 1
ATOM 721 C C . HIS A 1 94 ? -1.993 0.567 4.678 1.00 97.88 94 HIS A C 1
ATOM 723 O O . HIS A 1 94 ? -2.760 0.519 5.635 1.00 97.88 94 HIS A O 1
ATOM 729 N N . SER A 1 95 ? -0.973 1.426 4.638 1.00 96.81 95 SER A N 1
ATOM 730 C CA . SER A 1 95 ? -0.685 2.365 5.728 1.00 96.81 95 SER A CA 1
ATOM 731 C C . SER A 1 95 ? -1.846 3.337 5.984 1.00 96.81 95 SER A C 1
ATOM 733 O O . SER A 1 95 ? -2.216 3.593 7.132 1.00 96.81 95 SER A O 1
ATOM 735 N N . ILE A 1 96 ? -2.465 3.839 4.912 1.00 97.94 96 ILE A N 1
ATOM 736 C CA . ILE A 1 96 ? -3.612 4.752 4.991 1.00 97.94 96 ILE A CA 1
ATOM 737 C C . ILE A 1 96 ? -4.855 4.016 5.496 1.00 97.94 96 ILE A C 1
ATOM 739 O O . ILE A 1 96 ? -5.513 4.503 6.411 1.00 97.94 96 ILE A O 1
ATOM 743 N N . ARG A 1 97 ? -5.135 2.807 4.989 1.00 98.06 97 ARG A N 1
ATOM 744 C CA . ARG A 1 97 ? -6.217 1.948 5.510 1.00 98.06 97 ARG A CA 1
ATOM 745 C C . ARG A 1 97 ? -6.053 1.702 7.010 1.00 98.06 97 ARG A C 1
ATOM 747 O O . ARG A 1 97 ? -7.004 1.897 7.762 1.00 98.06 97 ARG A O 1
ATOM 754 N N . GLY A 1 98 ? -4.837 1.379 7.458 1.00 97.00 98 GLY A N 1
ATOM 755 C CA . GLY A 1 98 ? -4.504 1.237 8.877 1.00 97.00 98 GLY A CA 1
ATOM 756 C C . GLY A 1 98 ? -4.753 2.515 9.684 1.00 97.00 98 GLY A C 1
ATOM 757 O O . GLY A 1 98 ? -5.278 2.451 10.791 1.00 97.00 98 GLY A O 1
ATOM 758 N N . THR A 1 99 ? -4.453 3.686 9.117 1.00 96.44 99 THR A N 1
ATOM 759 C CA . THR A 1 99 ? -4.723 4.987 9.750 1.00 96.44 99 THR A CA 1
ATOM 760 C C . THR A 1 99 ? -6.223 5.245 9.896 1.00 96.44 99 THR A C 1
ATOM 762 O O . THR A 1 99 ? -6.671 5.639 10.973 1.00 96.44 99 THR A O 1
ATOM 765 N N . ILE A 1 100 ? -7.015 4.992 8.848 1.00 98.00 100 ILE A N 1
ATOM 766 C CA . ILE A 1 100 ? -8.476 5.148 8.887 1.00 98.00 100 ILE A CA 1
ATOM 767 C C . ILE A 1 100 ? -9.078 4.193 9.922 1.00 98.00 100 ILE A C 1
ATOM 769 O O . ILE A 1 100 ? -9.847 4.625 10.776 1.00 98.00 100 ILE A O 1
ATOM 773 N N .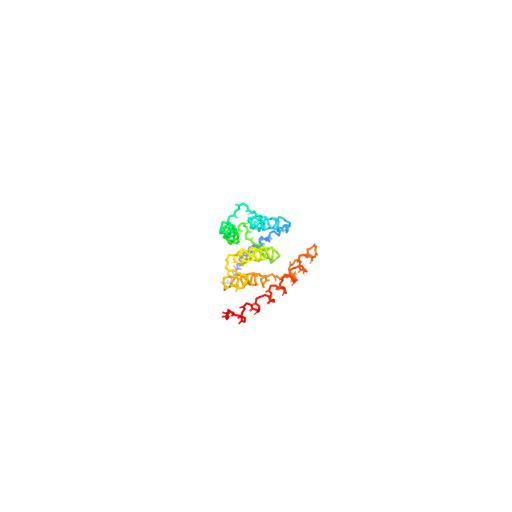 LEU A 1 101 ? -8.671 2.920 9.912 1.00 97.69 101 LEU A N 1
ATOM 774 C CA . LEU A 1 101 ? -9.080 1.942 10.922 1.00 97.69 101 LEU A CA 1
ATOM 775 C C . LEU A 1 101 ? -8.683 2.375 12.333 1.00 97.69 101 LEU A C 1
ATOM 777 O O . LEU A 1 101 ? -9.471 2.212 13.256 1.00 97.69 101 LEU A O 1
ATOM 781 N N . GLY A 1 102 ? -7.514 2.993 12.503 1.00 96.62 102 GLY A N 1
ATOM 782 C CA . GLY A 1 102 ? -7.078 3.537 13.787 1.00 96.62 102 GLY A CA 1
ATOM 783 C C . GLY A 1 102 ? -7.976 4.658 14.309 1.00 96.62 102 GLY A C 1
ATOM 784 O O . GLY A 1 102 ? -8.137 4.797 15.519 1.00 96.62 102 GLY A O 1
ATOM 785 N N . ARG A 1 103 ? -8.599 5.430 13.412 1.00 96.88 103 ARG A N 1
ATOM 786 C CA . ARG A 1 103 ? -9.597 6.452 13.767 1.00 96.88 103 ARG A CA 1
ATOM 787 C C . ARG A 1 103 ? -10.970 5.851 14.093 1.00 96.88 103 ARG A C 1
ATOM 789 O O . ARG A 1 103 ? -11.703 6.457 14.863 1.00 96.88 103 ARG A O 1
ATOM 796 N N . ILE A 1 104 ? -11.317 4.697 13.517 1.00 96.88 104 ILE A N 1
ATOM 797 C CA . ILE A 1 104 ? -12.602 4.012 13.751 1.00 96.88 104 ILE A CA 1
ATOM 798 C C . ILE A 1 104 ? -12.543 3.148 15.020 1.00 96.88 104 ILE A C 1
ATOM 800 O O . ILE A 1 104 ? -13.374 3.293 15.910 1.00 96.88 104 ILE A O 1
ATOM 804 N N . ASP A 1 105 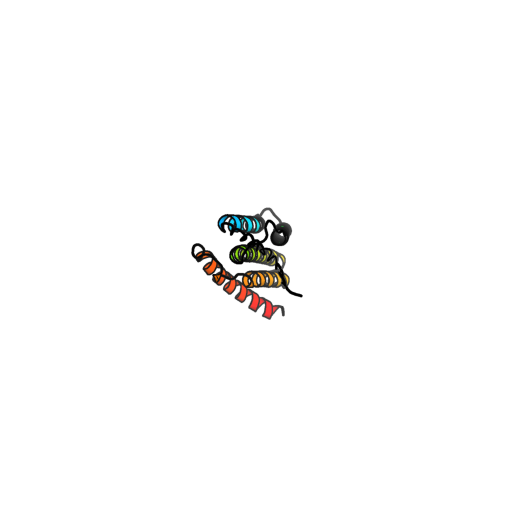? -11.557 2.254 15.094 1.00 95.06 105 ASP A N 1
ATOM 805 C CA . ASP A 1 105 ? -11.471 1.174 16.084 1.00 95.06 105 ASP A CA 1
ATOM 806 C C . ASP A 1 105 ? -10.480 1.491 17.225 1.00 95.06 105 ASP A C 1
ATOM 808 O O . ASP A 1 105 ? -10.390 0.747 18.201 1.00 95.06 105 ASP A O 1
ATOM 812 N N . GLY A 1 106 ? -9.696 2.565 17.086 1.00 89.75 106 GLY A N 1
ATOM 813 C CA . GLY A 1 106 ? -8.549 2.884 17.936 1.00 89.75 106 GLY A CA 1
ATOM 814 C C . GLY A 1 106 ? -7.210 2.469 17.312 1.00 89.75 106 GLY A C 1
ATOM 815 O O . GLY A 1 106 ? -7.094 1.459 16.619 1.00 89.75 106 GLY A O 1
ATOM 816 N N . VAL A 1 107 ? -6.162 3.257 17.582 1.00 84.62 107 VAL A N 1
ATOM 817 C CA . VAL A 1 107 ? -4.837 3.194 16.918 1.00 84.62 107 VAL A CA 1
ATOM 818 C C . VAL A 1 107 ? -4.125 1.836 17.064 1.00 84.62 107 VAL A C 1
ATOM 820 O O . VAL A 1 107 ? -3.239 1.510 16.278 1.00 84.62 107 VAL A O 1
ATOM 823 N N . ARG A 1 108 ? -4.504 1.027 18.056 1.00 85.81 108 ARG A N 1
ATOM 824 C CA . ARG A 1 108 ? -3.922 -0.291 18.350 1.00 85.81 108 ARG A CA 1
ATOM 825 C C . ARG A 1 108 ? -5.019 -1.354 18.410 1.00 85.81 108 ARG A C 1
ATOM 827 O O . ARG A 1 108 ? -5.183 -2.012 19.425 1.00 85.81 108 ARG A O 1
ATOM 834 N N . SER A 1 109 ? -5.815 -1.488 17.352 1.00 95.06 109 SER A N 1
ATOM 835 C CA . SER A 1 109 ? -6.757 -2.605 17.203 1.00 95.06 109 SER A CA 1
ATOM 836 C C . SER A 1 109 ? -6.133 -3.745 16.389 1.00 95.06 109 SER A C 1
ATOM 838 O O . SER A 1 109 ? -5.199 -3.535 15.609 1.00 95.06 109 SER A O 1
ATOM 840 N N . ARG A 1 110 ? -6.681 -4.962 16.511 1.00 95.31 110 ARG A N 1
ATOM 841 C CA . ARG A 1 110 ? -6.229 -6.115 15.714 1.00 95.31 110 ARG A CA 1
ATOM 842 C C . ARG A 1 110 ? -6.276 -5.828 14.206 1.00 95.31 110 ARG A C 1
ATOM 844 O O . ARG A 1 110 ? -5.310 -6.119 13.509 1.00 95.31 110 ARG A O 1
ATOM 851 N N . ARG A 1 111 ? -7.352 -5.192 13.724 1.00 95.81 111 ARG A N 1
ATOM 852 C CA . ARG A 1 111 ? -7.531 -4.830 12.305 1.00 95.81 111 ARG A CA 1
ATOM 853 C C . ARG A 1 111 ? -6.480 -3.828 11.824 1.00 95.81 111 ARG A C 1
ATOM 855 O O . ARG A 1 111 ? -5.966 -3.966 10.719 1.00 95.81 111 ARG A O 1
ATOM 862 N N . VAL A 1 112 ? -6.104 -2.853 12.659 1.00 96.62 112 VAL A N 1
ATOM 863 C CA . VAL A 1 112 ? -4.989 -1.941 12.344 1.00 96.62 112 VAL A CA 1
ATOM 864 C C . VAL A 1 112 ? -3.684 -2.723 12.212 1.00 96.62 112 VAL A C 1
ATOM 866 O O . VAL A 1 112 ? -2.927 -2.512 11.267 1.00 96.62 112 VAL A O 1
ATOM 869 N N . CYS A 1 113 ? -3.426 -3.662 13.121 1.00 96.12 113 CYS A N 1
ATOM 870 C CA . CYS A 1 113 ? -2.219 -4.480 13.076 1.00 96.12 113 CYS A CA 1
ATOM 871 C C . CYS A 1 113 ? -2.164 -5.434 1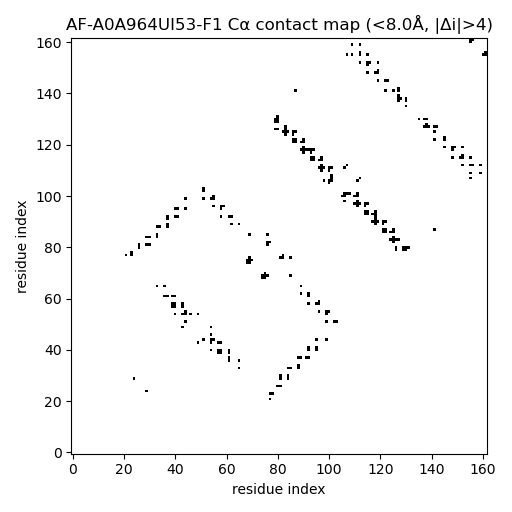1.870 1.00 96.12 113 CYS A C 1
ATOM 873 O O . CYS A 1 113 ? -1.080 -5.667 11.332 1.00 96.12 113 CYS A O 1
ATOM 875 N N . GLU A 1 114 ? -3.303 -5.932 11.391 1.00 96.25 114 GLU A N 1
ATOM 876 C CA . GLU A 1 114 ? -3.402 -6.695 10.139 1.00 96.25 114 GLU A CA 1
ATOM 877 C C . GLU A 1 114 ? -3.071 -5.824 8.907 1.00 96.25 114 GLU A C 1
ATOM 879 O O . GLU A 1 114 ? -2.372 -6.275 7.990 1.00 96.25 114 GLU A O 1
ATOM 884 N N . GLU A 1 115 ? -3.459 -4.543 8.904 1.00 96.75 115 GLU A N 1
ATOM 885 C CA . GLU A 1 115 ? -3.031 -3.593 7.867 1.00 96.75 115 GLU A CA 1
ATOM 886 C C . GLU A 1 115 ? -1.538 -3.260 7.949 1.00 96.75 115 GLU A C 1
ATOM 888 O O . GLU A 1 115 ? -0.860 -3.243 6.920 1.00 96.75 115 GLU A O 1
ATOM 893 N N . VAL A 1 116 ? -0.985 -3.081 9.153 1.00 95.44 116 VAL A N 1
ATOM 894 C CA . VAL A 1 116 ? 0.466 -2.906 9.350 1.00 95.44 116 VAL A CA 1
ATOM 895 C C . VAL A 1 116 ? 1.234 -4.134 8.853 1.00 95.44 116 VAL A C 1
ATOM 897 O O . VAL A 1 116 ? 2.262 -3.992 8.186 1.00 95.44 116 VAL A O 1
ATOM 900 N N . GLN A 1 117 ? 0.734 -5.346 9.113 1.00 96.31 117 GLN A N 1
ATOM 901 C CA . GLN A 1 117 ? 1.325 -6.573 8.578 1.00 96.31 117 GLN A CA 1
ATOM 902 C C . GLN A 1 117 ? 1.312 -6.572 7.046 1.00 96.31 117 GLN A C 1
ATOM 904 O O . GLN A 1 117 ? 2.301 -6.939 6.410 1.00 96.31 117 GLN A O 1
ATOM 909 N N . SER A 1 118 ? 0.199 -6.158 6.445 1.00 97.31 118 SER A N 1
ATOM 910 C CA . SER A 1 118 ? 0.040 -6.111 4.992 1.00 97.31 118 SER A CA 1
ATOM 911 C C . SER A 1 118 ? 0.955 -5.061 4.352 1.00 97.31 118 SER A C 1
ATOM 913 O O . SER A 1 118 ? 1.628 -5.349 3.357 1.00 97.31 118 SER A O 1
ATOM 915 N N . GLN A 1 119 ? 1.086 -3.887 4.979 1.00 96.81 119 GLN A N 1
ATOM 916 C CA . GLN A 1 119 ? 2.076 -2.867 4.630 1.00 96.81 119 GLN A CA 1
ATOM 917 C C . GLN A 1 119 ? 3.499 -3.443 4.671 1.00 96.81 119 GLN A C 1
ATOM 919 O O . GLN A 1 119 ? 4.251 -3.325 3.701 1.00 96.81 119 GLN A O 1
ATOM 924 N N . TRP A 1 120 ? 3.861 -4.105 5.772 1.00 96.50 120 TRP A N 1
ATOM 925 C CA . TRP A 1 120 ? 5.175 -4.718 5.955 1.00 96.50 120 TRP A CA 1
ATOM 926 C C . TRP A 1 120 ? 5.472 -5.783 4.892 1.00 96.50 120 TRP A C 1
ATOM 928 O O . TRP A 1 120 ? 6.516 -5.739 4.238 1.00 96.50 120 TRP A O 1
ATOM 938 N N . LYS A 1 121 ? 4.527 -6.698 4.646 1.00 96.69 121 LYS A N 1
ATOM 939 C CA . LYS A 1 121 ? 4.635 -7.741 3.613 1.00 96.69 121 LYS A CA 1
ATOM 940 C C . LYS A 1 121 ? 4.822 -7.155 2.213 1.00 96.69 121 LYS A C 1
ATOM 942 O O . LYS A 1 121 ? 5.562 -7.733 1.419 1.00 96.69 121 LYS A O 1
ATOM 947 N N . ALA A 1 122 ? 4.188 -6.025 1.897 1.00 97.25 122 ALA A N 1
ATOM 948 C CA . ALA A 1 122 ? 4.409 -5.331 0.630 1.00 97.25 122 ALA A CA 1
ATOM 949 C C . ALA A 1 122 ? 5.830 -4.745 0.548 1.00 97.25 122 ALA A C 1
ATOM 951 O O . ALA A 1 122 ? 6.526 -4.969 -0.440 1.00 97.25 122 ALA A O 1
ATOM 952 N N . LEU A 1 123 ? 6.309 -4.071 1.599 1.00 96.38 123 LEU A N 1
ATOM 953 C CA . LEU A 1 123 ? 7.662 -3.492 1.636 1.00 96.38 123 LEU A CA 1
ATOM 954 C C . LEU A 1 123 ? 8.773 -4.544 1.552 1.00 96.38 123 LEU A C 1
ATOM 956 O O . LEU A 1 123 ? 9.819 -4.280 0.965 1.00 96.38 123 LEU A O 1
ATOM 960 N N . LEU A 1 124 ? 8.551 -5.751 2.077 1.00 95.94 124 LEU A N 1
ATOM 961 C CA . LEU A 1 124 ? 9.494 -6.866 1.942 1.00 95.94 124 LEU A CA 1
ATOM 962 C C . LEU A 1 124 ? 9.725 -7.305 0.487 1.00 95.94 124 LEU A C 1
ATOM 964 O O . LEU A 1 124 ? 10.756 -7.908 0.195 1.00 95.94 124 LEU A O 1
ATOM 968 N N . LYS A 1 125 ? 8.795 -7.005 -0.426 1.00 97.00 125 LYS A N 1
ATOM 969 C CA . LYS A 1 125 ? 8.918 -7.336 -1.853 1.00 97.00 125 LYS A CA 1
ATOM 970 C C . LYS A 1 125 ? 9.698 -6.286 -2.649 1.00 97.00 125 LYS A C 1
ATOM 972 O O . LYS A 1 125 ? 10.018 -6.532 -3.812 1.00 97.00 125 LYS A O 1
ATOM 977 N N . VAL A 1 126 ? 10.001 -5.135 -2.044 1.00 96.12 126 VAL A N 1
ATOM 978 C CA . VAL A 1 126 ? 10.835 -4.092 -2.650 1.00 96.12 126 VAL A CA 1
ATOM 979 C C . VAL A 1 126 ? 12.306 -4.490 -2.532 1.00 96.12 126 VAL A C 1
ATOM 981 O O . VAL A 1 126 ? 12.788 -4.787 -1.439 1.00 96.12 126 VAL A O 1
ATOM 984 N N . ARG A 1 127 ? 13.007 -4.473 -3.669 1.00 94.62 127 ARG A N 1
ATOM 985 C CA . ARG A 1 127 ? 14.440 -4.762 -3.823 1.00 94.62 127 ARG A CA 1
ATOM 986 C C . ARG A 1 127 ? 15.179 -3.502 -4.283 1.00 94.62 127 ARG A C 1
ATOM 988 O O . ARG A 1 127 ? 15.229 -3.264 -5.494 1.00 94.62 127 ARG A O 1
ATOM 995 N N . PRO A 1 128 ? 15.649 -2.634 -3.369 1.00 91.44 128 PRO A N 1
ATOM 996 C CA . PRO A 1 128 ? 16.178 -1.311 -3.712 1.00 91.44 128 PRO A CA 1
ATOM 997 C C . PRO A 1 128 ? 17.297 -1.330 -4.763 1.00 91.44 128 PRO A C 1
ATOM 999 O O . PRO A 1 128 ? 17.377 -0.424 -5.588 1.00 91.44 128 PRO A O 1
ATOM 1002 N N . GLU A 1 129 ? 18.108 -2.385 -4.781 1.00 92.31 129 GLU A N 1
ATOM 1003 C CA . GLU A 1 129 ? 19.197 -2.618 -5.730 1.00 92.31 129 GLU A CA 1
ATOM 1004 C C . GLU A 1 129 ? 18.738 -2.749 -7.190 1.00 92.31 129 GLU A C 1
ATOM 1006 O O . GLU A 1 129 ? 19.533 -2.559 -8.105 1.00 92.31 129 GLU A O 1
ATOM 1011 N N . ALA A 1 130 ? 17.456 -3.040 -7.425 1.00 93.38 130 ALA A N 1
ATOM 1012 C CA . ALA A 1 130 ? 16.899 -3.135 -8.770 1.00 93.38 130 ALA A CA 1
ATOM 1013 C C . ALA A 1 130 ? 16.556 -1.768 -9.387 1.00 93.38 130 ALA A C 1
ATOM 1015 O O . ALA A 1 130 ? 16.221 -1.706 -10.569 1.00 93.38 130 ALA A O 1
ATOM 1016 N N . TYR A 1 131 ? 16.594 -0.670 -8.622 1.00 90.69 131 TYR A N 1
ATOM 1017 C CA . TYR A 1 131 ? 16.355 0.654 -9.190 1.00 90.69 131 TYR A CA 1
ATOM 1018 C C . TYR A 1 131 ? 17.547 1.125 -10.038 1.00 90.69 131 TYR A C 1
ATOM 1020 O O . TYR A 1 131 ? 18.690 1.049 -9.589 1.00 90.69 131 TYR A O 1
ATOM 1028 N N . PRO A 1 132 ? 17.305 1.720 -11.221 1.00 89.88 132 PRO A N 1
ATOM 1029 C CA . PRO A 1 132 ? 18.351 2.430 -11.949 1.00 89.88 132 PRO A CA 1
ATOM 1030 C C . PRO A 1 132 ? 18.965 3.546 -11.091 1.00 89.88 132 PRO A C 1
ATOM 1032 O O . PRO A 1 132 ? 18.243 4.220 -10.355 1.00 89.88 132 PRO A O 1
ATOM 1035 N N . ALA A 1 133 ? 20.265 3.820 -11.245 1.00 88.62 133 ALA A N 1
ATOM 1036 C CA . ALA A 1 133 ? 21.010 4.778 -10.410 1.00 88.62 133 ALA A CA 1
ATOM 1037 C C . ALA A 1 133 ? 20.361 6.179 -10.307 1.00 88.62 133 ALA A C 1
ATOM 1039 O O . ALA A 1 133 ? 20.381 6.819 -9.251 1.00 88.62 133 ALA A O 1
ATOM 1040 N N . ARG A 1 134 ? 19.702 6.642 -11.380 1.00 90.38 134 ARG A N 1
ATOM 1041 C CA . ARG A 1 134 ? 18.952 7.915 -11.395 1.00 90.38 134 ARG A CA 1
ATOM 1042 C C . ARG A 1 134 ? 17.789 7.972 -10.387 1.00 90.38 134 ARG A C 1
ATOM 1044 O O . ARG A 1 134 ? 17.316 9.057 -10.073 1.00 90.38 134 ARG A O 1
ATOM 1051 N N . TYR A 1 135 ? 17.357 6.829 -9.858 1.00 88.44 135 TYR A N 1
ATOM 1052 C CA . TYR A 1 135 ? 16.290 6.687 -8.865 1.00 88.44 135 TYR A CA 1
ATOM 1053 C C . TYR A 1 135 ? 16.799 6.296 -7.463 1.00 88.44 135 TYR A C 1
ATOM 1055 O O . TYR A 1 135 ? 16.000 5.854 -6.641 1.00 88.44 135 TYR A O 1
ATOM 1063 N N . HIS A 1 136 ? 18.085 6.489 -7.138 1.00 85.75 136 HIS A N 1
ATOM 1064 C CA . HIS A 1 136 ? 18.651 6.161 -5.812 1.00 85.75 136 HIS A CA 1
ATOM 1065 C C . HIS A 1 136 ? 17.855 6.748 -4.628 1.00 85.75 136 HIS A C 1
ATOM 1067 O O . HIS A 1 136 ? 17.675 6.081 -3.614 1.00 85.75 136 HIS A O 1
ATOM 1073 N N . LYS A 1 137 ? 17.278 7.951 -4.766 1.00 89.06 137 LYS A N 1
ATOM 1074 C CA . LYS A 1 137 ? 16.431 8.547 -3.715 1.00 89.06 137 LYS A CA 1
ATOM 1075 C C . LYS A 1 137 ? 15.176 7.726 -3.405 1.00 89.06 137 LYS A C 1
ATOM 1077 O O . LYS A 1 137 ? 14.712 7.744 -2.266 1.00 89.06 137 LYS A O 1
ATOM 1082 N N . LEU A 1 138 ? 14.617 7.019 -4.396 1.00 86.81 138 LEU A N 1
ATOM 1083 C CA . LEU A 1 138 ? 13.512 6.087 -4.159 1.00 86.81 138 LEU A CA 1
ATOM 1084 C C . LEU A 1 138 ? 14.006 4.921 -3.304 1.00 86.81 138 LEU A C 1
ATOM 1086 O O . LEU A 1 138 ? 13.435 4.688 -2.243 1.00 86.81 138 LEU A O 1
ATOM 1090 N N . ALA A 1 139 ? 15.111 4.289 -3.709 1.00 87.38 139 ALA A N 1
ATOM 1091 C CA . ALA A 1 139 ? 15.745 3.193 -2.976 1.00 87.38 139 ALA A CA 1
ATOM 1092 C C . ALA A 1 139 ? 16.004 3.552 -1.496 1.00 87.38 139 ALA A C 1
ATOM 1094 O O . ALA A 1 139 ? 15.561 2.840 -0.596 1.00 87.38 139 ALA A O 1
ATOM 1095 N N . GLU A 1 140 ? 16.631 4.702 -1.232 1.00 88.50 140 GLU A N 1
ATOM 1096 C CA . GLU A 1 140 ? 16.897 5.188 0.130 1.00 88.50 140 GLU A CA 1
ATOM 1097 C C . GLU A 1 140 ? 15.617 5.456 0.931 1.00 88.50 140 GLU A C 1
ATOM 1099 O O . GLU A 1 140 ? 15.542 5.184 2.132 1.00 88.50 140 GLU A O 1
ATOM 1104 N N . SER A 1 141 ? 14.593 6.017 0.282 1.00 88.06 141 SER A N 1
ATOM 1105 C CA . SER A 1 141 ? 13.308 6.261 0.927 1.00 88.06 141 SER A CA 1
ATOM 1106 C C . SER A 1 141 ? 12.611 4.959 1.318 1.00 88.06 141 SER A C 1
ATOM 1108 O O . SER A 1 141 ? 11.973 4.916 2.370 1.00 88.06 141 SER A O 1
ATOM 1110 N N . HIS A 1 142 ? 12.723 3.904 0.506 1.00 88.12 142 HIS A N 1
ATOM 1111 C CA . HIS A 1 142 ? 12.127 2.601 0.809 1.00 88.12 142 HIS A CA 1
ATOM 1112 C C . HIS A 1 142 ? 12.736 1.962 2.045 1.00 88.12 142 HIS A C 1
ATOM 1114 O O . HIS A 1 142 ? 11.979 1.490 2.889 1.00 88.12 142 HIS A O 1
ATOM 1120 N N . GLU A 1 143 ? 14.055 2.019 2.207 1.00 87.56 143 GLU A N 1
ATOM 1121 C CA . GLU A 1 143 ? 14.722 1.478 3.397 1.00 87.56 143 GLU A CA 1
ATOM 1122 C C . GLU A 1 143 ? 14.258 2.170 4.688 1.00 87.56 143 GLU A C 1
ATOM 1124 O O . GLU A 1 143 ? 13.937 1.504 5.675 1.00 87.56 143 GLU A O 1
ATOM 1129 N N . ARG A 1 144 ? 14.089 3.500 4.672 1.00 88.62 144 ARG A N 1
ATOM 1130 C CA . ARG A 1 144 ? 13.550 4.235 5.833 1.00 88.62 144 ARG A CA 1
ATOM 1131 C C . ARG A 1 144 ? 12.113 3.833 6.167 1.00 88.62 144 ARG A C 1
ATOM 1133 O O . ARG A 1 144 ? 11.787 3.600 7.332 1.00 88.62 144 ARG A O 1
ATOM 1140 N N . VAL A 1 145 ? 11.249 3.740 5.155 1.00 89.69 145 VAL A N 1
ATOM 1141 C CA . VAL A 1 145 ? 9.838 3.355 5.340 1.00 89.69 145 VAL A CA 1
ATOM 1142 C C . VAL A 1 145 ? 9.729 1.909 5.827 1.00 89.69 145 VAL A C 1
ATOM 1144 O O . VAL A 1 145 ? 8.940 1.620 6.725 1.00 89.69 145 VAL A O 1
ATOM 1147 N N . LYS A 1 146 ? 10.562 1.011 5.294 1.00 91.88 146 LYS A N 1
ATOM 1148 C CA . LYS A 1 146 ? 10.663 -0.390 5.709 1.00 91.88 146 LYS A CA 1
ATOM 1149 C C . LYS A 1 146 ? 11.058 -0.501 7.181 1.00 91.88 146 LYS A C 1
ATOM 1151 O O . LYS A 1 146 ? 10.350 -1.158 7.938 1.00 91.88 146 LYS A O 1
ATOM 1156 N N . ALA A 1 147 ? 12.102 0.202 7.619 1.00 91.50 147 ALA A N 1
ATOM 1157 C CA . ALA A 1 147 ? 12.508 0.213 9.026 1.00 91.50 147 ALA A CA 1
ATOM 1158 C C . ALA A 1 147 ? 11.394 0.722 9.963 1.00 91.50 147 ALA A C 1
ATOM 1160 O O . ALA A 1 147 ? 11.151 0.138 11.021 1.00 91.50 147 ALA A O 1
ATOM 1161 N N . SER A 1 148 ? 10.675 1.775 9.560 1.00 90.25 148 SER A N 1
ATOM 1162 C CA . SER A 1 148 ? 9.540 2.304 10.325 1.00 90.25 148 SER A CA 1
ATOM 1163 C C . SER A 1 148 ? 8.395 1.287 10.439 1.00 90.25 148 SER A C 1
ATOM 1165 O O . SER A 1 148 ? 7.947 0.990 11.548 1.00 90.25 148 SER A O 1
ATOM 1167 N N . ALA A 1 149 ? 7.981 0.683 9.321 1.00 92.12 149 ALA A N 1
ATOM 1168 C CA . ALA A 1 149 ? 6.932 -0.334 9.302 1.00 92.12 149 ALA A CA 1
ATOM 1169 C C . ALA A 1 149 ? 7.312 -1.579 10.123 1.00 92.12 149 ALA A C 1
ATOM 1171 O O . ALA A 1 149 ? 6.472 -2.108 10.847 1.00 92.12 149 ALA A O 1
ATOM 1172 N N . ALA A 1 150 ? 8.580 -2.007 10.075 1.00 93.88 150 ALA A N 1
ATOM 1173 C CA . ALA A 1 150 ? 9.083 -3.130 10.866 1.00 93.88 150 ALA A CA 1
ATOM 1174 C C . ALA A 1 150 ? 8.910 -2.898 12.373 1.00 93.88 150 ALA A C 1
ATOM 1176 O O . ALA A 1 150 ? 8.482 -3.799 13.093 1.00 93.88 150 ALA A O 1
ATOM 1177 N N . LYS A 1 151 ? 9.207 -1.681 12.853 1.00 93.25 151 LYS A N 1
ATOM 1178 C CA . LYS A 1 151 ? 9.045 -1.321 14.267 1.00 93.25 151 LYS A CA 1
ATOM 1179 C C . LYS A 1 151 ? 7.588 -1.461 14.707 1.00 93.25 151 LYS A C 1
ATOM 1181 O O . LYS A 1 151 ? 7.323 -2.121 15.706 1.00 93.25 151 LYS A O 1
ATOM 1186 N N . VAL A 1 152 ? 6.654 -0.880 13.950 1.00 91.94 152 VAL A N 1
ATOM 1187 C CA . VAL A 1 152 ? 5.217 -0.939 14.277 1.00 91.94 152 VAL A CA 1
ATOM 1188 C C . VAL A 1 152 ? 4.695 -2.376 14.198 1.00 91.94 152 VAL A C 1
ATOM 1190 O O . VAL A 1 152 ? 3.943 -2.803 15.076 1.00 91.94 152 VAL A O 1
ATOM 1193 N N . TRP A 1 153 ? 5.130 -3.136 13.185 1.00 94.69 153 TRP A N 1
ATOM 1194 C CA . TRP A 1 153 ? 4.769 -4.542 13.010 1.00 94.69 153 TRP A CA 1
ATOM 1195 C C . TRP A 1 153 ? 5.224 -5.408 14.189 1.00 94.69 153 TRP A C 1
ATOM 1197 O O . TRP A 1 153 ? 4.422 -6.179 14.709 1.00 94.69 153 TRP A O 1
ATOM 1207 N N . ASN A 1 154 ? 6.462 -5.249 14.663 1.00 94.50 154 ASN A N 1
ATOM 1208 C CA . ASN A 1 154 ? 6.965 -6.014 15.807 1.00 94.50 154 ASN A CA 1
ATOM 1209 C C . ASN A 1 154 ? 6.121 -5.780 17.065 1.00 94.50 154 ASN A C 1
ATOM 1211 O O . ASN A 1 154 ? 5.705 -6.747 17.696 1.00 94.50 154 ASN A O 1
ATOM 1215 N N . THR A 1 155 ? 5.776 -4.525 17.367 1.00 93.00 155 THR A N 1
ATOM 1216 C CA . THR A 1 155 ? 4.891 -4.218 18.500 1.00 93.00 155 THR A CA 1
ATOM 1217 C C . THR A 1 155 ? 3.500 -4.826 18.299 1.00 93.00 155 THR A C 1
ATOM 1219 O O . THR A 1 155 ? 2.903 -5.348 19.229 1.00 93.00 155 THR A O 1
ATOM 1222 N N . CYS A 1 156 ? 2.938 -4.750 17.089 1.00 94.00 156 CYS A N 1
ATOM 1223 C CA . CYS A 1 156 ? 1.638 -5.358 16.771 1.00 94.00 156 CYS A CA 1
ATOM 1224 C C . CYS A 1 156 ? 1.631 -6.878 16.967 1.00 94.00 156 CYS A C 1
ATOM 1226 O O . CYS A 1 156 ? 0.674 -7.434 17.501 1.00 94.00 156 CYS A O 1
ATOM 1228 N N . ARG A 1 157 ? 2.709 -7.544 16.551 1.00 94.25 157 ARG A N 1
ATOM 1229 C CA . ARG A 1 157 ? 2.890 -8.983 16.719 1.00 94.25 157 ARG A CA 1
ATOM 1230 C C . ARG A 1 157 ? 2.923 -9.385 18.192 1.00 94.25 157 ARG A C 1
ATOM 1232 O O . ARG A 1 157 ? 2.284 -10.363 18.560 1.00 94.25 157 ARG A O 1
ATOM 1239 N N . GLU A 1 158 ? 3.651 -8.634 19.012 1.00 93.50 158 GLU A N 1
ATOM 1240 C CA . GLU A 1 158 ? 3.762 -8.880 20.454 1.00 93.50 158 GLU A CA 1
ATOM 1241 C C . GLU A 1 158 ? 2.425 -8.676 21.178 1.00 93.50 158 GLU A C 1
ATOM 1243 O O . GLU A 1 158 ? 2.039 -9.516 21.985 1.00 93.50 158 GLU A O 1
ATOM 1248 N N . GLU A 1 159 ? 1.690 -7.607 20.860 1.00 92.69 159 GLU A N 1
ATOM 1249 C CA . GLU A 1 159 ? 0.415 -7.297 21.524 1.00 92.69 159 GLU A CA 1
ATOM 1250 C C . GLU A 1 159 ? -0.739 -8.225 21.114 1.00 92.69 159 GLU A C 1
ATOM 1252 O O . GLU A 1 159 ? -1.592 -8.537 21.943 1.00 92.69 159 GLU A O 1
ATOM 1257 N N . PHE A 1 160 ? -0.789 -8.666 19.851 1.00 92.31 160 PHE A N 1
ATOM 1258 C CA . PHE A 1 160 ? -1.948 -9.387 19.298 1.00 92.31 160 PHE A CA 1
ATOM 1259 C C . PHE A 1 160 ? -1.673 -10.839 18.881 1.00 92.31 160 PHE A C 1
ATOM 1261 O O . PHE A 1 160 ? -2.602 -11.516 18.434 1.00 92.31 160 PHE A O 1
ATOM 1268 N N . GLY A 1 161 ? -0.435 -11.329 19.016 1.00 90.44 161 GLY A N 1
ATOM 1269 C CA . GLY A 1 161 ? -0.059 -12.707 18.674 1.00 90.44 161 GLY A CA 1
ATOM 1270 C C . GLY A 1 161 ? -0.214 -13.043 17.184 1.00 90.44 161 GLY A C 1
ATOM 1271 O O . GLY A 1 161 ? -0.750 -14.102 16.855 1.00 90.44 161 GLY A O 1
ATOM 1272 N N . LEU A 1 162 ? 0.184 -12.117 16.300 1.00 84.50 162 LEU A N 1
ATOM 1273 C CA . LEU A 1 162 ? 0.036 -12.206 14.832 1.00 84.50 162 LEU A CA 1
ATOM 1274 C C . LEU A 1 162 ? 1.248 -12.795 14.081 1.00 84.50 162 LEU A C 1
ATOM 1276 O O . LEU A 1 162 ? 2.323 -12.990 14.685 1.00 84.50 162 LEU A O 1
#

Solvent-accessible surface area (backbone atoms only — not comparable to full-atom values): 9135 Å² total; per-residue (Å²): 133,89,84,85,89,80,85,80,81,78,81,74,79,79,77,76,71,70,75,76,72,76,76,80,69,68,62,64,64,55,46,51,53,43,46,54,49,35,43,55,31,52,52,38,66,69,39,79,89,51,54,68,70,55,24,43,50,50,32,49,54,40,51,53,51,50,54,52,40,53,72,34,82,93,61,26,62,89,48,64,44,51,39,24,47,47,25,51,31,53,18,50,45,26,50,50,47,21,50,48,40,18,73,74,72,37,77,84,29,72,72,21,39,53,22,39,45,50,18,38,60,27,42,70,66,42,56,52,87,52,47,59,77,96,42,47,69,57,35,58,50,49,54,56,51,42,57,53,39,50,56,56,34,53,55,37,29,71,77,66,73,107

Foldseek 3Di:
DDDDDDDDDPPDPPPPPPPPPPPDDDCVVLLVVLVVLLVQLVVLLVPPVDDLVVSLVSLVVSLVVLVVLCVDPVNNDPDLQSLLSSLQSNLSSLQSNLVSCCVVVNNQDLVSLVSLVSSLVSLVSRDLVRHDPVCNVVSVVSVVVNVVSVVSNVVNCVVPVD

Secondary structure (DSSP, 8-state):
-----------------------PPPHHHHHHHHHHHHHHHHHHHH-TTS-HHHHHHHHHHHHHHHHHHHHSTTTS-SSHHHHHHHHHHHHHHHHHHHHHHHHHH-TT-HHHHHHHHHHHHHHTT--GGGS-GGGHHHHHHHHHHHHHHHHHHHHHHHHHT-

Radius of gyration: 24.18 Å; Cα contacts (8 Å, |Δi|>4): 159; chains: 1; bounding box: 48×70×79 Å

Mean predicted aligned error: 8.56 Å

pLDDT: mean 87.47, std 17.42, range [37.06, 98.44]

Nearest PDB structures (foldseek):
  7t8n-assembly1_BBB-2  TM=4.758E-01  e=3.018E-01  Escherichia coli K-12
  7t8n-assembly1_AAA-2  TM=4.821E-01  e=8.316E-01  Escherichia coli K-12
  8e0m-assembly4_K  TM=3.038E-01  e=2.611E-01  synthetic construct
  6zsj-assembly1_C  TM=4.158E-01  e=6.017E+00  Homo sapiens
  6jx6-assembly1_A  TM=2.586E-01  e=1.800E+00  Homo sapiens

Sequence (162 aa):
MTIFRVLLLVAAPLALSQPASAQERDLGPVINFWTKLAVLCIEANDDESLALAERLKACDMVADLMDRSFADPDKAPRNQAEANVFWSRRSAVHSIRGTILGRIDGVRSRRVCEEVQSQWKALLKVRPEAYPARYHKLAESHERVKASAAKVWNTCREEFGL